Protein AF-A0A522P946-F1 (afdb_monomer)

pLDDT: mean 88.85, std 13.48, range [39.72, 98.56]

Radius of gyration: 15.13 Å; Cα contacts (8 Å, |Δi|>4): 184; chains: 1; bounding box: 32×26×41 Å

Structure (mmCIF, N/CA/C/O backbone):
data_AF-A0A522P946-F1
#
_entry.id   AF-A0A522P946-F1
#
loop_
_atom_site.group_PDB
_atom_site.id
_atom_site.type_symbol
_atom_site.label_atom_id
_atom_site.label_alt_id
_atom_site.label_comp_id
_atom_site.label_asym_id
_atom_site.label_entity_id
_atom_site.label_seq_id
_atom_site.pdbx_PDB_ins_code
_atom_site.Cartn_x
_atom_site.Cartn_y
_atom_site.Cartn_z
_atom_site.occupancy
_atom_site.B_iso_or_equiv
_atom_site.auth_seq_id
_atom_site.auth_comp_id
_atom_site.auth_asym_id
_atom_site.auth_atom_id
_atom_site.pdbx_PDB_model_num
ATOM 1 N N . MET A 1 1 ? -12.924 -12.651 15.717 1.00 66.25 1 MET A N 1
ATOM 2 C CA . MET A 1 1 ? -12.200 -12.292 14.481 1.00 66.25 1 MET A CA 1
ATOM 3 C C . MET A 1 1 ? -12.988 -11.152 13.874 1.00 66.25 1 MET A C 1
ATOM 5 O O . MET A 1 1 ? -14.198 -11.288 13.836 1.00 66.25 1 MET A O 1
ATOM 9 N N . VAL A 1 2 ? -12.354 -10.025 13.554 1.00 84.00 2 VAL A N 1
ATOM 10 C CA . VAL A 1 2 ? -13.057 -8.901 12.913 1.00 84.00 2 VAL A CA 1
ATOM 11 C C . VAL A 1 2 ? -13.194 -9.236 11.434 1.00 84.00 2 VAL A C 1
ATOM 13 O O . VAL A 1 2 ? -12.193 -9.600 10.813 1.00 84.00 2 VAL A O 1
ATOM 16 N N . GLU A 1 3 ? -14.405 -9.158 10.893 1.00 94.81 3 GLU A N 1
ATOM 17 C CA . GLU A 1 3 ? -14.654 -9.351 9.466 1.00 94.81 3 GLU A CA 1
ATOM 18 C C . GLU A 1 3 ? -14.599 -8.001 8.736 1.00 94.81 3 GLU A C 1
ATOM 20 O O . GLU A 1 3 ? -14.987 -6.963 9.272 1.00 94.81 3 GLU A O 1
ATOM 25 N N . ILE A 1 4 ? -14.042 -7.993 7.522 1.00 96.44 4 ILE A N 1
ATOM 26 C CA . ILE A 1 4 ? -13.887 -6.776 6.718 1.00 96.44 4 ILE A CA 1
ATOM 27 C C . ILE A 1 4 ? -15.060 -6.686 5.746 1.00 96.44 4 ILE A C 1
ATOM 29 O O . ILE A 1 4 ? -15.184 -7.520 4.852 1.00 96.44 4 ILE A O 1
ATOM 33 N N . ALA A 1 5 ? -15.879 -5.646 5.883 1.00 97.50 5 ALA A N 1
ATOM 34 C CA . ALA A 1 5 ? -17.023 -5.395 5.014 1.00 97.50 5 ALA A CA 1
ATOM 35 C C . ALA A 1 5 ? -16.634 -4.632 3.735 1.00 97.50 5 ALA A C 1
ATOM 37 O O . ALA A 1 5 ? -17.156 -4.915 2.658 1.00 97.50 5 ALA A O 1
ATOM 38 N N . ALA A 1 6 ? -15.719 -3.661 3.831 1.00 97.56 6 ALA A N 1
ATOM 39 C CA . ALA A 1 6 ? -15.264 -2.884 2.677 1.00 97.56 6 ALA A CA 1
ATOM 40 C C . ALA A 1 6 ? -13.832 -2.367 2.843 1.00 97.56 6 ALA A C 1
ATOM 42 O O . ALA A 1 6 ? -13.386 -2.062 3.948 1.00 97.56 6 ALA A O 1
ATOM 43 N N . VAL A 1 7 ? -13.130 -2.203 1.719 1.00 97.25 7 VAL A N 1
ATOM 44 C CA . VAL A 1 7 ? -11.810 -1.563 1.658 1.00 97.25 7 VAL A CA 1
ATOM 45 C C . VAL A 1 7 ? -11.796 -0.552 0.519 1.00 97.25 7 VAL A C 1
ATOM 47 O O . VAL A 1 7 ? -12.048 -0.904 -0.6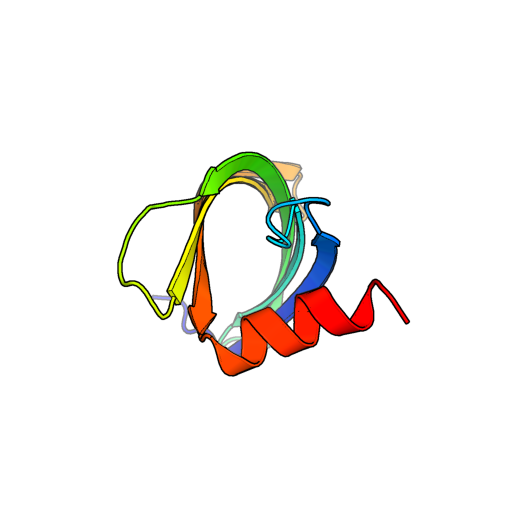33 1.00 97.25 7 VAL A O 1
ATOM 50 N N . ARG A 1 8 ? -11.447 0.699 0.821 1.00 97.69 8 ARG A N 1
ATOM 51 C CA . ARG A 1 8 ? -11.119 1.723 -0.173 1.00 97.69 8 ARG A CA 1
ATOM 52 C C . ARG A 1 8 ? -9.635 2.041 -0.091 1.00 97.69 8 ARG A C 1
ATOM 54 O O . ARG A 1 8 ? -9.116 2.357 0.976 1.00 97.69 8 ARG A O 1
ATOM 61 N N . ARG A 1 9 ? -8.963 1.997 -1.240 1.00 96.25 9 ARG A N 1
ATOM 62 C CA . ARG A 1 9 ? -7.558 2.381 -1.393 1.00 96.25 9 ARG A CA 1
ATOM 63 C C . ARG A 1 9 ? -7.462 3.660 -2.210 1.00 96.25 9 ARG A C 1
ATOM 65 O O . ARG A 1 9 ? -8.078 3.763 -3.268 1.00 96.25 9 ARG A O 1
ATOM 72 N N . ASN A 1 10 ? -6.653 4.599 -1.742 1.00 97.50 10 ASN A N 1
ATOM 73 C CA . ASN A 1 10 ? -6.317 5.823 -2.456 1.00 97.50 10 ASN A CA 1
ATOM 74 C C . ASN A 1 10 ? -4.797 5.915 -2.615 1.00 97.50 10 ASN A C 1
ATOM 76 O O . ASN A 1 10 ? -4.084 6.022 -1.620 1.00 97.50 10 ASN A O 1
ATOM 80 N N . VAL A 1 11 ? -4.288 5.850 -3.846 1.00 96.50 11 VAL A N 1
ATOM 81 C CA . VAL A 1 11 ? -2.848 5.999 -4.103 1.00 96.50 11 VAL A CA 1
ATOM 82 C C . VAL A 1 11 ? -2.547 7.465 -4.368 1.00 96.50 11 VAL A C 1
ATOM 84 O O . VAL A 1 11 ? -3.060 8.045 -5.320 1.00 96.50 11 VAL A O 1
ATOM 87 N N . LEU A 1 12 ? -1.706 8.046 -3.518 1.00 97.50 12 LEU A N 1
ATOM 88 C CA . LEU A 1 12 ? -1.332 9.456 -3.566 1.00 97.50 12 LEU A CA 1
ATOM 89 C C . LEU A 1 12 ? -0.110 9.693 -4.452 1.00 97.50 12 LEU A C 1
ATOM 91 O O . LEU A 1 12 ? 0.010 10.741 -5.077 1.00 97.50 12 LEU A O 1
ATOM 95 N N . GLU A 1 13 ? 0.816 8.735 -4.479 1.00 96.56 13 GLU A N 1
ATOM 96 C CA . GLU A 1 13 ? 2.080 8.871 -5.194 1.00 96.56 13 GLU A CA 1
ATOM 97 C C . GLU A 1 13 ? 2.579 7.505 -5.677 1.00 96.56 13 GLU A C 1
ATOM 99 O O . GLU A 1 13 ? 2.494 6.507 -4.953 1.00 96.56 13 GLU A O 1
ATOM 104 N N . TYR A 1 14 ? 3.131 7.477 -6.892 1.00 93.75 14 TYR A N 1
ATOM 105 C CA . TYR A 1 14 ? 3.724 6.295 -7.514 1.00 93.75 14 TYR A CA 1
ATOM 106 C C . TYR A 1 14 ? 5.226 6.487 -7.722 1.00 93.75 14 TYR A C 1
ATOM 108 O O . TYR A 1 14 ? 5.666 7.561 -8.129 1.00 93.75 14 TYR A O 1
ATOM 116 N N . HIS A 1 15 ? 5.998 5.416 -7.547 1.00 92.25 15 HIS A N 1
ATOM 117 C CA . HIS A 1 15 ? 7.416 5.379 -7.873 1.00 92.25 15 HIS A CA 1
ATOM 118 C C . HIS A 1 15 ? 7.626 5.753 -9.354 1.00 92.25 15 HIS A C 1
ATOM 120 O O . HIS A 1 15 ? 6.972 5.165 -10.221 1.00 92.25 15 HIS A O 1
ATOM 126 N N . PRO A 1 16 ? 8.562 6.659 -9.690 1.00 88.19 16 PRO A N 1
ATOM 127 C CA . PRO A 1 16 ? 8.705 7.179 -11.053 1.00 88.19 16 PRO A CA 1
ATOM 128 C C . PRO A 1 16 ? 9.073 6.099 -12.079 1.00 88.19 16 PRO A C 1
ATOM 130 O O . PRO A 1 16 ? 8.537 6.090 -13.180 1.00 88.19 16 PRO A O 1
ATOM 133 N N . VAL A 1 17 ? 9.948 5.159 -11.699 1.00 87.44 17 VAL A N 1
ATOM 134 C CA . VAL A 1 17 ? 10.408 4.067 -12.580 1.00 87.44 17 VAL A CA 1
ATOM 135 C C . VAL A 1 17 ? 9.516 2.823 -12.498 1.00 87.44 17 VAL A C 1
ATOM 137 O O . VAL A 1 17 ? 9.007 2.341 -13.507 1.00 87.44 17 VAL A O 1
ATOM 140 N N . LEU A 1 18 ? 9.324 2.289 -11.289 1.00 88.19 18 LEU A N 1
ATOM 141 C CA . LEU A 1 18 ? 8.612 1.029 -11.065 1.00 88.19 18 LEU A CA 1
ATOM 142 C C . LEU A 1 18 ? 7.087 1.159 -11.148 1.00 88.19 18 LEU A C 1
ATOM 144 O O . LEU A 1 18 ? 6.404 0.152 -11.273 1.00 88.19 18 LEU A O 1
ATOM 148 N N . ASN A 1 19 ? 6.553 2.383 -11.081 1.00 87.00 19 ASN A N 1
ATOM 149 C CA . ASN A 1 19 ? 5.118 2.663 -11.062 1.00 87.00 19 ASN A CA 1
ATOM 150 C C . ASN A 1 19 ? 4.337 1.922 -9.955 1.00 87.00 19 ASN A C 1
ATOM 152 O O . ASN A 1 19 ? 3.132 1.726 -10.071 1.00 87.00 19 ASN A O 1
ATOM 156 N N . SER A 1 20 ? 5.030 1.541 -8.882 1.00 91.50 20 SER A N 1
ATOM 157 C CA . SER A 1 20 ? 4.466 0.978 -7.652 1.00 91.50 20 SER A CA 1
ATOM 158 C C . SER A 1 20 ? 4.017 2.099 -6.712 1.00 91.50 20 SER A C 1
ATOM 160 O O . SER A 1 20 ? 4.589 3.190 -6.744 1.00 91.50 20 SER A O 1
ATOM 162 N N . ALA A 1 21 ? 2.988 1.878 -5.897 1.00 94.25 21 ALA A N 1
ATOM 163 C CA . ALA A 1 21 ? 2.521 2.879 -4.944 1.00 94.25 21 ALA A CA 1
ATOM 164 C C . ALA A 1 21 ? 3.542 3.118 -3.824 1.00 94.25 21 ALA A C 1
ATOM 166 O O . ALA A 1 21 ? 3.928 2.195 -3.110 1.00 94.25 21 ALA A O 1
ATOM 167 N N . ILE A 1 22 ? 3.934 4.380 -3.639 1.00 96.75 22 ILE A N 1
ATOM 168 C CA . ILE A 1 22 ? 4.891 4.789 -2.598 1.00 96.75 22 ILE A CA 1
ATOM 169 C C . ILE A 1 22 ? 4.242 5.588 -1.476 1.00 96.75 22 ILE A C 1
ATOM 171 O O . ILE A 1 22 ? 4.744 5.574 -0.354 1.00 96.75 22 ILE A O 1
ATOM 175 N N . ARG A 1 23 ? 3.108 6.243 -1.742 1.00 97.94 23 ARG A N 1
ATOM 176 C CA . ARG A 1 23 ? 2.252 6.836 -0.709 1.00 97.94 23 ARG A CA 1
ATOM 177 C C . ARG A 1 23 ? 0.804 6.507 -0.991 1.00 97.94 23 ARG A C 1
ATOM 179 O O . ARG A 1 23 ? 0.329 6.691 -2.111 1.00 97.94 23 ARG A O 1
ATOM 186 N N . GLN A 1 24 ? 0.104 6.031 0.027 1.00 97.62 24 GLN A N 1
ATOM 187 C CA . GLN A 1 24 ? -1.269 5.568 -0.111 1.00 97.62 24 GLN A CA 1
ATOM 188 C C . GLN A 1 24 ? -2.039 5.665 1.202 1.00 97.62 24 GLN A C 1
ATOM 190 O O . GLN A 1 24 ? -1.457 5.697 2.284 1.00 97.62 24 GLN A O 1
ATOM 195 N N . GLU A 1 25 ? -3.357 5.696 1.089 1.00 98.19 25 GLU A N 1
ATOM 196 C CA . GLU A 1 25 ? -4.289 5.692 2.208 1.00 98.19 25 GLU A CA 1
ATOM 197 C C . GLU A 1 25 ? -5.265 4.528 2.057 1.00 98.19 25 GLU A C 1
ATOM 199 O O . GLU A 1 25 ? -5.680 4.190 0.942 1.00 98.19 25 GLU A O 1
ATOM 204 N N . LEU A 1 26 ? -5.624 3.923 3.186 1.00 97.38 26 LEU A N 1
ATOM 205 C CA . LEU A 1 26 ? -6.642 2.885 3.271 1.00 97.38 26 LEU A CA 1
ATOM 206 C C . LEU A 1 26 ? -7.765 3.347 4.188 1.00 97.38 26 LEU A C 1
ATOM 208 O O . LEU A 1 26 ? -7.511 3.877 5.269 1.00 97.38 26 LEU A O 1
ATOM 212 N N . GLU A 1 27 ? -8.993 3.078 3.769 1.00 98.19 27 GLU A N 1
ATOM 213 C CA . GLU A 1 27 ? -10.181 3.124 4.612 1.00 98.19 27 GLU A CA 1
ATOM 214 C C . GLU A 1 27 ? -10.791 1.729 4.626 1.00 98.19 27 GLU A C 1
ATOM 216 O O . GLU A 1 27 ? -11.136 1.185 3.576 1.00 98.19 27 GLU A O 1
ATOM 221 N N . ILE A 1 28 ? -10.880 1.137 5.811 1.00 97.62 28 ILE A N 1
ATOM 222 C CA . ILE A 1 28 ? -11.373 -0.223 6.011 1.00 97.62 28 ILE A CA 1
ATOM 223 C C . ILE A 1 28 ? -12.617 -0.137 6.882 1.00 97.62 28 ILE A C 1
ATOM 225 O O . ILE A 1 28 ? -12.546 0.384 7.992 1.00 97.62 28 ILE A O 1
ATOM 229 N N . VAL A 1 29 ? -13.744 -0.632 6.384 1.00 98.19 29 VAL A N 1
ATOM 230 C CA . VAL A 1 29 ? -14.991 -0.749 7.145 1.00 98.19 29 VAL A CA 1
ATOM 231 C C . VAL A 1 29 ? -15.112 -2.187 7.620 1.00 98.19 29 VAL A C 1
ATOM 233 O O . VAL A 1 29 ? -15.027 -3.108 6.804 1.00 98.19 29 VAL A O 1
ATOM 236 N N . ASP A 1 30 ? -15.278 -2.381 8.924 1.00 97.25 30 ASP A N 1
ATOM 237 C CA . ASP A 1 30 ? -15.537 -3.700 9.503 1.00 97.25 30 ASP A CA 1
ATOM 238 C C . ASP A 1 30 ? -17.034 -4.056 9.525 1.00 97.25 30 ASP A C 1
ATOM 240 O O . ASP A 1 30 ? -17.898 -3.247 9.179 1.00 97.25 30 ASP A O 1
ATOM 244 N N . ASP A 1 31 ? -17.338 -5.287 9.919 1.00 97.25 31 ASP A N 1
ATOM 245 C CA . ASP A 1 31 ? -18.691 -5.826 10.102 1.00 97.25 31 ASP A CA 1
ATOM 246 C C . ASP A 1 31 ? -19.553 -5.071 11.128 1.00 97.25 31 ASP A C 1
ATOM 248 O O . ASP A 1 31 ? -20.782 -5.131 11.066 1.00 97.25 31 ASP A O 1
ATOM 252 N N . THR A 1 32 ? -18.940 -4.305 12.032 1.00 96.50 32 THR A N 1
ATOM 253 C CA . THR A 1 32 ? -19.647 -3.428 12.979 1.00 96.50 32 THR A CA 1
ATOM 254 C C . THR A 1 32 ? -19.975 -2.050 12.395 1.00 96.50 32 THR A C 1
ATOM 256 O O . THR A 1 32 ? -20.659 -1.248 13.034 1.00 96.50 32 THR A O 1
ATOM 259 N N . GLY A 1 33 ? -19.492 -1.757 11.184 1.00 96.38 33 GLY A N 1
ATOM 260 C CA . GLY A 1 33 ? -19.621 -0.459 10.524 1.00 96.38 33 GLY A CA 1
ATOM 261 C C . GLY A 1 33 ? -18.565 0.564 10.953 1.00 96.38 33 GLY A C 1
ATOM 262 O O . GLY A 1 33 ? -18.613 1.718 10.518 1.00 96.38 33 GLY A O 1
ATOM 263 N N . ARG A 1 34 ? -17.586 0.181 11.782 1.00 96.38 34 ARG A N 1
ATOM 264 C CA . ARG A 1 34 ? -16.493 1.074 12.171 1.00 96.38 34 ARG A CA 1
ATOM 265 C C . ARG A 1 34 ? -15.514 1.217 11.009 1.00 96.38 34 ARG A C 1
ATOM 267 O O . ARG A 1 34 ? -15.091 0.244 10.394 1.00 96.38 34 ARG A O 1
ATOM 274 N N . THR A 1 35 ? -15.125 2.463 10.739 1.00 97.56 35 THR A N 1
ATOM 275 C CA . THR A 1 35 ? -14.086 2.788 9.755 1.00 97.56 35 THR A CA 1
ATOM 27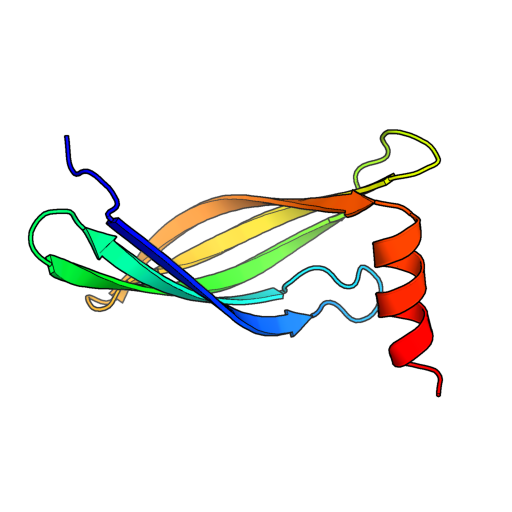6 C C . THR A 1 35 ? -12.731 2.911 10.443 1.00 97.56 35 THR A C 1
ATOM 278 O O . THR A 1 35 ? -12.603 3.640 11.425 1.00 97.56 35 THR A O 1
ATOM 281 N N . HIS A 1 36 ? -11.724 2.234 9.902 1.00 96.25 36 HIS A N 1
ATOM 282 C CA . HIS A 1 36 ? -10.322 2.326 10.301 1.00 96.25 36 HIS A CA 1
ATOM 283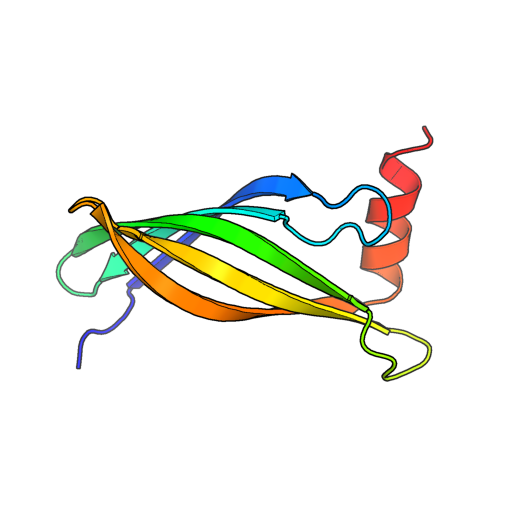 C C . HIS A 1 36 ? -9.529 2.965 9.166 1.00 96.25 36 HIS A C 1
ATOM 285 O O . HIS A 1 36 ? -9.635 2.518 8.019 1.00 96.25 36 HIS A O 1
ATOM 291 N N . ARG A 1 37 ? -8.732 3.995 9.469 1.00 98.00 37 ARG A N 1
ATOM 292 C CA . ARG A 1 37 ? -7.892 4.660 8.462 1.00 98.00 37 ARG A CA 1
ATOM 293 C C . ARG A 1 37 ? -6.413 4.408 8.679 1.00 98.00 37 ARG A C 1
ATOM 295 O O . ARG A 1 37 ? -5.920 4.475 9.804 1.00 98.00 37 ARG A O 1
ATOM 302 N N . PHE A 1 38 ? -5.702 4.198 7.575 1.00 97.94 38 PHE A N 1
ATOM 303 C CA . PHE A 1 38 ? -4.258 3.999 7.580 1.00 97.94 38 PHE A CA 1
ATOM 304 C C . PHE A 1 38 ? -3.573 4.849 6.519 1.00 97.94 38 PHE A C 1
ATOM 306 O O . PHE A 1 38 ? -4.039 4.936 5.384 1.00 97.94 38 PHE A O 1
ATOM 313 N N . LYS A 1 39 ? -2.427 5.427 6.880 1.00 98.50 39 LYS A N 1
ATOM 314 C CA . LYS A 1 39 ? -1.508 6.111 5.964 1.00 98.50 39 LYS A CA 1
ATOM 315 C C . LYS A 1 39 ? -0.278 5.242 5.758 1.00 98.50 39 LYS A C 1
ATOM 317 O O . LYS A 1 39 ? 0.411 4.915 6.722 1.00 98.50 39 LYS A O 1
ATOM 322 N N . GLY A 1 40 ? -0.017 4.874 4.513 1.00 97.81 40 GLY A N 1
ATOM 323 C CA . GLY A 1 40 ? 1.105 4.045 4.099 1.00 97.81 40 GLY A CA 1
ATOM 324 C C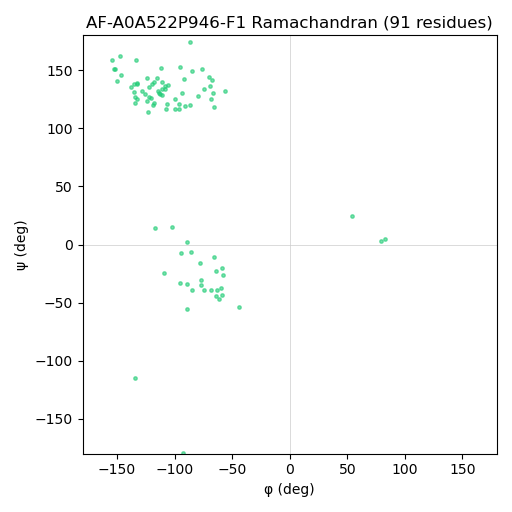 . GLY A 1 40 ? 2.157 4.848 3.351 1.00 97.81 40 GLY A C 1
ATOM 325 O O . GLY A 1 40 ? 1.833 5.646 2.469 1.00 97.81 40 GLY A O 1
ATOM 326 N N . GLN A 1 41 ? 3.422 4.599 3.678 1.00 98.25 41 GLN A N 1
ATOM 327 C CA . GLN A 1 41 ? 4.570 5.106 2.935 1.00 98.25 41 GLN A CA 1
ATOM 328 C C . GLN A 1 41 ? 5.593 3.992 2.717 1.00 98.25 41 GLN A C 1
ATOM 330 O O . GLN A 1 41 ? 6.039 3.369 3.683 1.00 98.25 41 GLN A O 1
ATOM 335 N N . ALA A 1 42 ? 5.995 3.779 1.467 1.00 97.62 42 ALA A N 1
ATOM 336 C CA . ALA A 1 42 ? 7.089 2.884 1.130 1.00 97.62 42 ALA A CA 1
ATOM 337 C C . ALA A 1 42 ? 8.418 3.445 1.661 1.00 97.62 42 ALA A C 1
ATOM 339 O O . ALA A 1 42 ? 8.748 4.610 1.438 1.00 97.62 42 ALA A O 1
ATOM 340 N N . LEU A 1 43 ? 9.180 2.606 2.358 1.00 97.50 43 LEU A N 1
ATOM 341 C CA . LEU A 1 43 ? 10.549 2.887 2.805 1.00 97.50 43 LEU A CA 1
ATOM 342 C C . LEU A 1 43 ? 11.579 2.340 1.819 1.00 97.50 43 LEU A C 1
ATOM 344 O O . LEU A 1 43 ? 12.645 2.918 1.633 1.00 97.50 43 LEU A O 1
ATOM 348 N N . SER A 1 44 ? 11.247 1.217 1.193 1.00 95.94 44 SER A N 1
ATOM 349 C CA . SER A 1 44 ? 12.030 0.572 0.151 1.00 95.94 44 SER A CA 1
ATOM 350 C C . SER A 1 44 ? 11.082 -0.095 -0.834 1.00 95.94 44 SER A C 1
ATOM 352 O O . SER A 1 44 ? 10.016 -0.573 -0.446 1.00 95.94 44 SER A O 1
ATOM 354 N N . VAL A 1 45 ? 11.466 -0.110 -2.108 1.00 95.75 45 VAL A N 1
ATOM 355 C CA . VAL A 1 45 ? 10.729 -0.774 -3.188 1.00 95.75 45 VAL A CA 1
ATOM 356 C C . VAL A 1 45 ? 11.745 -1.473 -4.076 1.00 95.75 45 VAL A C 1
ATOM 358 O O . VAL A 1 45 ? 12.773 -0.884 -4.412 1.00 95.75 45 VAL A O 1
ATOM 361 N N . ALA A 1 46 ? 11.461 -2.710 -4.464 1.00 94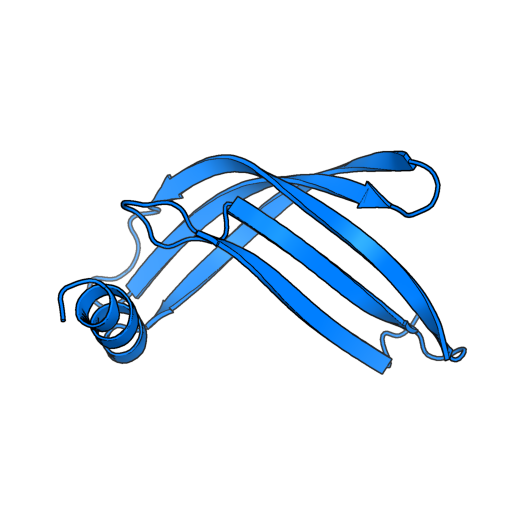.50 46 ALA A N 1
ATOM 362 C CA . ALA A 1 46 ? 12.294 -3.478 -5.373 1.00 94.50 46 ALA A CA 1
ATOM 363 C C . ALA A 1 46 ? 11.430 -4.187 -6.428 1.00 94.50 46 ALA A C 1
ATOM 365 O O . ALA A 1 46 ? 10.377 -4.735 -6.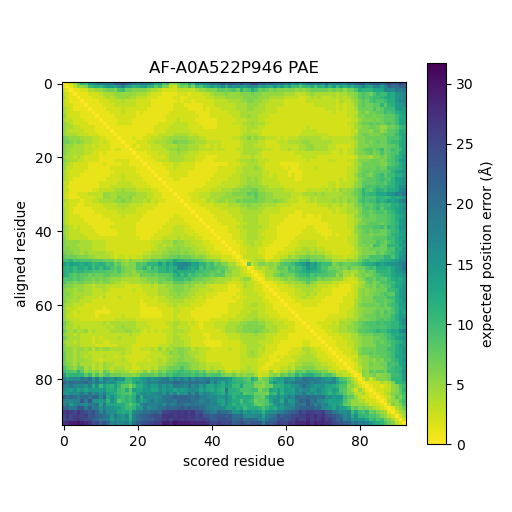090 1.00 94.50 46 ALA A O 1
ATOM 366 N N . PRO A 1 47 ? 11.856 -4.209 -7.705 1.00 92.12 47 PRO A N 1
ATOM 367 C CA . PRO A 1 47 ? 11.280 -5.127 -8.671 1.00 92.12 47 PRO A CA 1
ATOM 368 C C . PRO A 1 47 ? 11.699 -6.555 -8.314 1.00 92.12 47 PRO A C 1
ATOM 370 O O . PRO A 1 47 ? 12.863 -6.817 -8.012 1.00 92.12 47 PRO A O 1
ATOM 373 N N . ILE A 1 48 ? 10.756 -7.484 -8.385 1.00 90.81 48 ILE A N 1
ATOM 374 C CA . ILE A 1 48 ? 11.007 -8.905 -8.192 1.00 90.81 48 ILE A CA 1
ATOM 375 C C . ILE A 1 48 ? 10.908 -9.591 -9.548 1.00 90.81 48 ILE A C 1
ATOM 377 O O . ILE A 1 48 ? 9.854 -9.627 -10.190 1.00 90.81 48 ILE A O 1
ATOM 381 N N . HIS A 1 49 ? 12.028 -10.150 -9.990 1.00 82.56 49 HIS A N 1
ATOM 382 C CA . HIS A 1 49 ? 12.068 -10.937 -11.212 1.00 82.56 49 HIS A CA 1
ATOM 383 C C . HIS A 1 49 ? 11.235 -12.206 -11.024 1.00 82.56 49 HIS A C 1
ATOM 385 O O . HIS A 1 49 ? 11.500 -13.014 -10.139 1.00 82.56 49 HIS A O 1
ATOM 391 N N . SER A 1 50 ? 10.195 -12.342 -11.839 1.00 81.44 50 SER A N 1
ATOM 392 C CA . SER A 1 50 ? 9.218 -13.428 -11.761 1.00 81.44 50 SER A CA 1
ATOM 393 C C . SER A 1 50 ? 8.966 -13.986 -13.165 1.00 81.44 50 SER A C 1
ATOM 395 O O . SER A 1 50 ? 9.902 -14.521 -13.756 1.00 81.44 50 SER A O 1
ATOM 397 N N . TRP A 1 51 ? 7.763 -13.864 -13.734 1.00 80.94 51 TRP A N 1
ATOM 398 C CA . TRP A 1 51 ? 7.475 -14.342 -15.096 1.00 80.94 51 TRP A CA 1
ATOM 399 C C . TRP A 1 51 ? 7.609 -13.232 -16.150 1.00 80.94 51 TRP A C 1
ATOM 401 O O . TRP A 1 51 ? 7.392 -12.064 -15.830 1.00 80.94 51 TRP A O 1
ATOM 411 N N . PRO A 1 52 ? 7.921 -13.568 -17.420 1.00 76.00 52 PRO A N 1
ATOM 412 C CA . PRO A 1 52 ? 8.184 -12.575 -18.470 1.00 76.00 52 PRO A CA 1
ATOM 413 C C . PRO A 1 52 ? 7.039 -11.589 -18.737 1.00 76.00 52 PRO A C 1
ATOM 415 O O . PRO A 1 52 ? 7.274 -10.490 -19.220 1.00 76.00 52 PRO A O 1
ATOM 418 N N . ASN A 1 53 ? 5.805 -11.988 -18.444 1.00 81.00 53 ASN A N 1
ATOM 419 C CA . ASN A 1 53 ? 4.578 -11.240 -18.712 1.00 81.00 53 ASN A CA 1
ATOM 420 C C . ASN A 1 53 ? 4.007 -10.548 -17.464 1.00 81.00 53 ASN A C 1
ATOM 422 O O . ASN A 1 53 ? 2.828 -10.175 -17.448 1.00 81.00 53 ASN A O 1
ATOM 426 N N . ILE A 1 54 ? 4.805 -10.429 -16.398 1.00 84.25 54 ILE A N 1
ATOM 427 C CA . ILE A 1 54 ? 4.364 -9.820 -15.149 1.00 84.25 54 ILE A CA 1
ATOM 428 C C . ILE A 1 54 ? 5.393 -8.814 -14.641 1.00 84.25 54 ILE A C 1
ATOM 430 O O . ILE A 1 54 ? 6.599 -9.054 -14.657 1.00 84.25 54 ILE A O 1
ATOM 434 N N . ALA A 1 55 ? 4.905 -7.680 -14.150 1.00 84.69 55 ALA A N 1
ATOM 435 C CA . ALA A 1 55 ? 5.699 -6.796 -13.315 1.00 84.69 55 ALA A CA 1
ATOM 436 C C . ALA A 1 55 ? 5.315 -7.060 -11.861 1.00 84.69 55 ALA A C 1
ATOM 438 O O . ALA A 1 55 ? 4.167 -6.847 -11.466 1.00 84.69 55 ALA A O 1
ATOM 439 N N . PHE A 1 56 ? 6.279 -7.543 -11.082 1.00 90.38 56 PHE A N 1
ATOM 440 C CA . PHE A 1 56 ? 6.117 -7.774 -9.656 1.00 90.38 56 PHE A CA 1
ATOM 441 C C . PHE A 1 56 ? 7.018 -6.813 -8.890 1.00 90.38 56 PHE A C 1
ATOM 443 O O . PHE A 1 56 ? 8.202 -6.681 -9.201 1.00 90.38 56 PHE A O 1
ATOM 450 N N . THR A 1 57 ? 6.457 -6.120 -7.908 1.00 92.62 57 THR A N 1
ATOM 451 C CA . THR A 1 57 ? 7.200 -5.230 -7.015 1.00 92.62 57 THR A CA 1
ATOM 452 C C . THR A 1 57 ? 6.875 -5.574 -5.576 1.00 92.62 57 THR A C 1
ATOM 454 O O . THR A 1 57 ? 5.701 -5.688 -5.218 1.00 92.62 57 THR A O 1
ATOM 457 N N . ASP A 1 58 ? 7.916 -5.700 -4.760 1.00 94.75 58 ASP A N 1
ATOM 458 C CA . ASP A 1 58 ? 7.795 -5.833 -3.313 1.00 94.75 58 ASP A CA 1
ATOM 459 C C . ASP A 1 58 ? 8.340 -4.572 -2.643 1.00 94.75 58 ASP A C 1
ATOM 461 O O . ASP A 1 58 ? 9.186 -3.855 -3.189 1.00 94.75 58 ASP A O 1
ATOM 465 N N . SER A 1 59 ? 7.822 -4.266 -1.465 1.00 95.69 59 SER A N 1
ATOM 466 C CA . SER A 1 59 ? 8.162 -3.057 -0.736 1.00 95.69 59 SER A CA 1
ATOM 467 C C . SER A 1 59 ? 7.987 -3.246 0.759 1.00 95.69 59 SER A C 1
ATOM 469 O O . SER A 1 59 ? 7.114 -3.988 1.202 1.00 95.69 59 SER A O 1
ATOM 471 N N . VAL A 1 60 ? 8.771 -2.519 1.552 1.00 97.56 60 VAL A N 1
ATOM 472 C CA . VAL A 1 60 ? 8.503 -2.364 2.985 1.00 97.56 60 VAL A CA 1
ATOM 473 C C . VAL A 1 60 ? 7.755 -1.059 3.180 1.00 97.56 60 VAL A C 1
ATOM 475 O O . VAL A 1 60 ? 8.262 0.009 2.837 1.00 97.56 60 VAL A O 1
ATOM 478 N N . HIS A 1 61 ? 6.558 -1.135 3.748 1.00 97.69 61 HIS A N 1
ATOM 479 C CA . HIS A 1 61 ? 5.742 0.027 4.063 1.00 97.69 61 HIS A CA 1
ATOM 480 C C . HIS A 1 61 ? 5.734 0.308 5.561 1.00 97.69 61 HIS A C 1
ATOM 482 O O . HIS A 1 61 ? 5.552 -0.594 6.376 1.00 97.69 61 HIS A O 1
ATOM 488 N N . ARG A 1 62 ? 5.859 1.590 5.909 1.00 98.25 62 ARG A N 1
ATOM 489 C CA . ARG A 1 62 ? 5.452 2.120 7.209 1.00 98.25 62 ARG A CA 1
ATOM 490 C C . ARG A 1 62 ? 3.974 2.483 7.132 1.00 98.25 62 ARG A C 1
ATOM 492 O O . ARG A 1 62 ? 3.608 3.358 6.346 1.00 98.25 62 ARG A O 1
ATOM 499 N N . TRP A 1 63 ? 3.159 1.865 7.975 1.00 98.06 63 TRP A N 1
ATOM 500 C CA . TRP A 1 63 ? 1.742 2.176 8.129 1.00 98.06 63 TRP A CA 1
ATOM 501 C C . TRP A 1 63 ? 1.496 2.867 9.459 1.00 98.06 63 TRP A C 1
ATOM 503 O O . TRP A 1 63 ? 1.985 2.409 10.490 1.00 98.06 63 TRP A O 1
ATOM 513 N N . GLN A 1 64 ? 0.725 3.947 9.430 1.00 98.56 64 GLN A N 1
ATOM 514 C CA . GLN A 1 64 ? 0.293 4.671 10.616 1.00 98.56 64 GLN A CA 1
ATOM 515 C C . GLN A 1 64 ? -1.232 4.720 10.677 1.00 98.56 64 GLN A C 1
ATOM 517 O O . GLN A 1 64 ? -1.874 4.981 9.659 1.00 98.56 64 GLN A O 1
ATOM 522 N N . ASP A 1 65 ? -1.796 4.474 11.856 1.00 97.75 65 ASP A N 1
ATOM 523 C CA . ASP A 1 65 ? -3.235 4.577 12.098 1.00 97.75 65 ASP A CA 1
ATOM 524 C C . ASP A 1 65 ? -3.658 5.962 12.625 1.00 97.75 65 ASP A C 1
ATOM 526 O O . ASP A 1 65 ? -2.839 6.861 12.826 1.00 97.75 65 ASP A O 1
ATOM 530 N N . GLU A 1 66 ? -4.956 6.134 12.882 1.00 96.38 66 GLU A N 1
ATOM 531 C CA . GLU A 1 66 ? -5.533 7.386 13.400 1.00 96.38 66 GLU A CA 1
ATOM 532 C C . GLU A 1 66 ? -5.038 7.762 14.808 1.00 96.38 66 GLU A C 1
ATOM 534 O O . GLU A 1 66 ? -5.056 8.936 15.167 1.00 96.38 66 GLU A O 1
ATOM 539 N N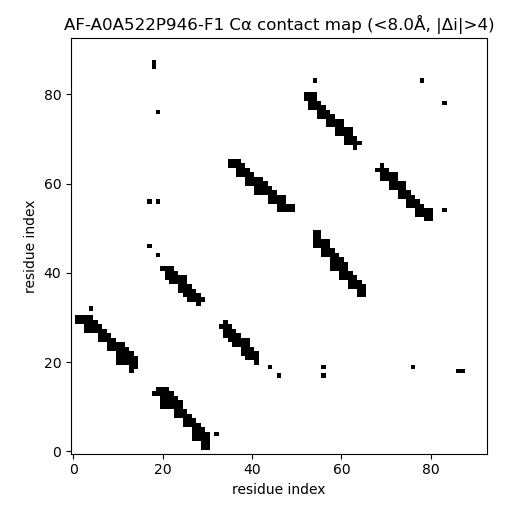 . ALA A 1 67 ? -4.558 6.792 15.592 1.00 96.88 67 ALA A N 1
ATOM 540 C CA . ALA A 1 67 ? -3.979 7.020 16.916 1.00 96.88 67 ALA A CA 1
ATOM 541 C C . ALA A 1 67 ? -2.462 7.296 16.864 1.00 96.88 67 ALA A C 1
ATOM 543 O O . ALA A 1 67 ? -1.826 7.447 17.907 1.00 96.88 67 ALA A O 1
ATOM 544 N N . GLY A 1 68 ? -1.863 7.339 15.669 1.00 96.69 68 GLY A N 1
ATOM 545 C CA . GLY A 1 68 ? -0.429 7.545 15.469 1.00 96.69 68 GLY A CA 1
ATOM 546 C C . GLY A 1 68 ? 0.429 6.295 15.688 1.00 96.69 68 GLY A C 1
ATOM 547 O O . GLY A 1 68 ? 1.657 6.368 15.567 1.00 96.69 68 GLY A O 1
ATOM 548 N N . ARG A 1 69 ? -0.181 5.136 15.967 1.00 97.94 69 ARG A N 1
ATOM 549 C CA . ARG A 1 69 ? 0.525 3.859 16.120 1.00 97.94 69 ARG A CA 1
ATOM 550 C C . ARG A 1 69 ? 1.100 3.443 14.777 1.00 97.94 69 ARG A C 1
ATOM 552 O O . ARG A 1 69 ? 0.469 3.629 13.740 1.00 97.94 69 ARG A O 1
ATOM 559 N N . THR A 1 70 ? 2.302 2.878 14.808 1.00 98.12 70 THR A N 1
ATOM 560 C CA . THR A 1 70 ? 3.050 2.523 13.601 1.00 98.12 70 THR A CA 1
ATOM 561 C C . THR A 1 70 ? 3.290 1.023 13.530 1.00 98.12 70 THR A C 1
ATOM 563 O O . THR A 1 7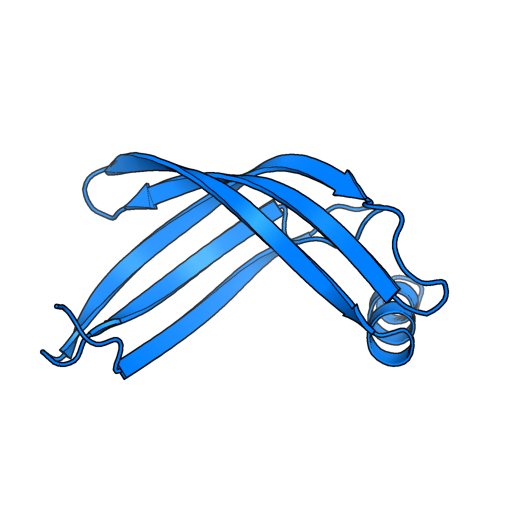0 ? 3.628 0.397 14.531 1.00 98.12 70 THR A O 1
ATOM 566 N N . THR A 1 71 ? 3.159 0.465 12.331 1.00 97.56 71 THR A N 1
ATOM 567 C CA . THR A 1 71 ? 3.611 -0.886 12.002 1.00 97.56 71 THR A CA 1
ATOM 568 C C . THR A 1 71 ? 4.381 -0.876 10.687 1.00 97.56 71 THR A C 1
ATOM 570 O O . THR A 1 71 ? 4.238 0.041 9.874 1.00 97.56 71 THR A O 1
ATOM 573 N N . TYR A 1 72 ? 5.206 -1.898 10.486 1.00 97.62 72 TYR A N 1
ATOM 574 C CA . TYR A 1 72 ? 5.972 -2.097 9.267 1.00 97.62 72 TYR A CA 1
ATOM 575 C C . TYR A 1 72 ? 5.613 -3.459 8.694 1.00 97.62 72 TYR A C 1
ATOM 577 O O . TYR A 1 72 ? 5.676 -4.464 9.401 1.00 97.62 72 TYR A O 1
ATOM 585 N N . CYS A 1 73 ? 5.228 -3.501 7.425 1.00 96.00 73 CYS A N 1
ATOM 586 C CA . CYS A 1 73 ? 4.936 -4.760 6.754 1.00 96.00 73 CYS A CA 1
ATOM 587 C C . CYS A 1 73 ? 5.301 -4.700 5.277 1.00 96.00 73 CYS A C 1
ATOM 589 O O . CYS A 1 73 ? 5.493 -3.622 4.703 1.00 96.00 73 CYS A O 1
ATOM 591 N N . THR A 1 74 ? 5.418 -5.880 4.678 1.00 94.94 74 THR A N 1
ATOM 592 C CA . THR A 1 74 ? 5.591 -6.004 3.239 1.00 94.94 74 THR A CA 1
ATOM 593 C C . THR A 1 74 ? 4.307 -5.611 2.517 1.00 94.94 74 THR A C 1
ATOM 595 O O . THR A 1 74 ? 3.195 -5.851 2.992 1.00 94.94 74 THR A O 1
ATOM 598 N N . TYR A 1 75 ? 4.468 -4.986 1.359 1.00 93.19 75 TYR A N 1
ATOM 599 C CA . TYR A 1 75 ? 3.382 -4.651 0.456 1.00 93.19 75 TYR A CA 1
ATOM 600 C C . TYR A 1 75 ? 3.788 -5.022 -0.965 1.00 93.19 75 TYR A C 1
ATOM 602 O O . TYR A 1 75 ? 4.794 -4.541 -1.490 1.00 93.19 75 TYR A O 1
ATOM 610 N N . GLN A 1 76 ? 2.979 -5.889 -1.560 1.00 92.69 76 GLN A N 1
ATOM 611 C CA . GLN A 1 76 ? 3.256 -6.544 -2.824 1.00 92.69 76 GLN A CA 1
ATOM 612 C C . GLN A 1 76 ? 2.258 -6.085 -3.880 1.00 92.69 76 GLN A C 1
ATOM 614 O O . GLN A 1 76 ? 1.047 -6.089 -3.656 1.00 92.69 76 GLN A O 1
ATOM 619 N N . GLU A 1 77 ? 2.771 -5.717 -5.048 1.00 90.44 77 GLU A N 1
ATOM 620 C CA . GLU A 1 77 ? 1.955 -5.350 -6.200 1.00 90.44 77 GLU A CA 1
ATOM 621 C C . GLU A 1 77 ? 2.343 -6.187 -7.408 1.00 90.44 77 GLU A C 1
ATOM 623 O O . GLU A 1 77 ? 3.512 -6.262 -7.783 1.00 90.44 77 GLU A O 1
ATOM 628 N N . ILE A 1 78 ? 1.336 -6.776 -8.044 1.00 89.12 78 ILE A N 1
ATOM 629 C CA . ILE A 1 78 ? 1.480 -7.599 -9.238 1.00 89.12 78 ILE A CA 1
ATOM 630 C C . ILE A 1 78 ? 0.651 -6.973 -10.356 1.00 89.12 78 ILE A C 1
ATOM 632 O O . ILE A 1 78 ? -0.540 -6.711 -10.191 1.00 89.12 78 ILE A O 1
ATOM 636 N N . TRP A 1 79 ? 1.296 -6.723 -11.491 1.00 83.06 79 TRP A N 1
ATOM 637 C CA . TRP A 1 79 ? 0.700 -6.067 -12.647 1.00 83.06 79 TRP A CA 1
ATOM 638 C C . TRP A 1 79 ? 0.856 -6.980 -13.858 1.00 83.06 79 TRP A C 1
ATOM 640 O O . TRP A 1 79 ? 1.971 -7.353 -14.225 1.00 83.06 79 TRP A O 1
ATOM 650 N N . TRP A 1 80 ? -0.262 -7.323 -14.496 1.00 78.94 80 TRP A N 1
ATOM 651 C CA . TRP A 1 80 ? -0.254 -8.059 -15.760 1.00 78.94 80 TRP A CA 1
ATOM 652 C C . TRP A 1 80 ? 0.109 -7.154 -16.930 1.00 78.94 80 TRP A C 1
ATOM 654 O O . TRP A 1 80 ? -0.184 -5.957 -16.917 1.00 78.94 80 TRP A O 1
ATOM 664 N N . ASP A 1 81 ? 0.719 -7.756 -17.946 1.00 68.69 81 ASP A N 1
ATOM 665 C CA . ASP A 1 81 ? 1.331 -7.094 -19.098 1.00 68.69 81 ASP A CA 1
ATOM 666 C C . ASP A 1 81 ? 0.486 -5.955 -19.705 1.00 68.69 81 ASP A C 1
ATOM 668 O O . ASP A 1 81 ? 0.907 -4.797 -19.751 1.00 68.69 81 ASP A O 1
ATOM 672 N N . ALA A 1 82 ? -0.775 -6.235 -20.049 1.00 66.44 82 ALA A N 1
ATOM 673 C CA . ALA A 1 82 ? -1.685 -5.239 -20.622 1.00 66.44 82 ALA A CA 1
ATOM 674 C C . ALA A 1 82 ? -1.917 -4.025 -19.698 1.00 66.44 82 ALA A C 1
ATOM 676 O O . ALA A 1 82 ? -1.999 -2.880 -20.152 1.00 66.44 82 ALA A O 1
ATOM 677 N N . TYR A 1 83 ? -1.998 -4.257 -18.385 1.00 63.56 83 TYR A N 1
ATOM 678 C CA . TYR A 1 83 ? -2.178 -3.197 -17.393 1.00 63.56 83 TYR A CA 1
ATOM 679 C C . TYR A 1 83 ? -0.882 -2.402 -17.186 1.00 63.56 83 TYR A C 1
ATOM 681 O O . TYR A 1 83 ? -0.914 -1.172 -17.108 1.00 63.56 83 TYR A O 1
ATOM 689 N N . GLN A 1 84 ? 0.266 -3.085 -17.182 1.00 65.00 84 GLN A N 1
ATOM 690 C CA . GLN A 1 84 ? 1.585 -2.464 -17.099 1.00 65.00 84 GLN A CA 1
ATOM 691 C C . GLN A 1 84 ? 1.841 -1.535 -18.289 1.00 65.00 84 GLN A C 1
ATOM 693 O O . GLN A 1 84 ? 2.299 -0.404 -18.094 1.00 65.00 84 GLN A O 1
ATOM 698 N N . HIS A 1 85 ? 1.554 -1.978 -19.514 1.00 68.62 85 HIS A N 1
ATOM 699 C CA . HIS A 1 85 ? 1.732 -1.165 -20.717 1.00 68.62 85 HIS A CA 1
ATOM 700 C C . HIS A 1 85 ? 0.828 0.067 -20.719 1.00 68.62 85 HIS A C 1
ATOM 702 O O . HIS A 1 85 ? 1.312 1.171 -20.971 1.00 68.62 85 HIS A O 1
ATOM 708 N N . ARG A 1 86 ? -0.450 -0.080 -20.346 1.00 64.94 86 ARG A N 1
ATOM 709 C CA . ARG A 1 86 ? -1.385 1.053 -20.248 1.00 64.94 86 ARG A CA 1
ATOM 710 C C . ARG A 1 86 ? -0.906 2.113 -19.255 1.00 64.94 86 ARG A C 1
ATOM 712 O O . ARG A 1 86 ? -0.954 3.303 -19.546 1.00 64.94 86 ARG A O 1
ATOM 719 N N . MET A 1 87 ? -0.414 1.683 -18.097 1.00 63.97 87 MET A N 1
ATOM 720 C CA . MET A 1 87 ? -0.016 2.594 -17.024 1.00 63.97 87 MET A CA 1
ATOM 721 C C . MET A 1 87 ? 1.333 3.282 -17.278 1.00 63.97 87 MET A C 1
ATOM 723 O O . MET A 1 87 ? 1.508 4.428 -16.871 1.00 63.97 87 MET A O 1
ATOM 727 N N . LYS A 1 88 ? 2.268 2.634 -17.991 1.00 64.81 88 LYS A N 1
ATOM 728 C CA . LYS A 1 88 ? 3.502 3.297 -18.459 1.00 64.81 88 LYS A CA 1
ATOM 729 C C . LYS A 1 88 ? 3.267 4.189 -19.686 1.00 64.81 88 LYS A C 1
ATOM 731 O O . LYS A 1 88 ? 3.900 5.238 -19.797 1.00 64.81 88 LYS A O 1
ATOM 736 N N . GLY A 1 89 ? 2.359 3.797 -20.584 1.00 61.16 89 GLY A N 1
ATOM 737 C CA . GLY A 1 89 ? 2.004 4.558 -21.786 1.00 61.16 89 GLY A CA 1
ATOM 738 C C . GLY A 1 89 ? 1.269 5.865 -21.481 1.00 61.16 89 GLY A C 1
ATOM 739 O O . GLY A 1 89 ? 1.587 6.889 -22.072 1.00 61.16 89 GLY A O 1
ATOM 740 N N . ALA A 1 90 ? 0.371 5.873 -20.489 1.00 57.25 90 ALA A N 1
ATOM 741 C CA . ALA A 1 90 ? -0.381 7.065 -20.078 1.00 57.25 90 ALA A CA 1
ATOM 742 C C . ALA A 1 90 ? 0.477 8.199 -19.471 1.00 57.25 90 ALA A C 1
ATOM 744 O O . ALA A 1 90 ? -0.030 9.296 -19.270 1.00 57.25 90 ALA A O 1
ATOM 745 N N . LYS A 1 91 ? 1.757 7.948 -19.160 1.00 49.44 91 LYS A N 1
ATOM 746 C CA . LYS A 1 91 ? 2.699 8.958 -18.639 1.00 49.44 91 LYS A CA 1
ATOM 747 C C . LYS A 1 91 ? 3.562 9.630 -19.719 1.00 49.44 91 LYS A C 1
ATOM 749 O O . LYS A 1 91 ? 4.295 10.553 -19.389 1.00 49.44 91 LYS A O 1
ATOM 754 N N . HIS A 1 92 ? 3.500 9.164 -20.970 1.00 44.69 92 HIS A N 1
ATOM 755 C CA . HIS A 1 92 ? 4.305 9.675 -22.092 1.00 44.69 92 HIS A CA 1
ATOM 756 C C . HIS A 1 92 ? 3.454 10.289 -23.223 1.00 44.69 92 HIS A C 1
ATOM 758 O O . HIS A 1 92 ? 3.965 10.472 -24.327 1.00 44.69 92 HIS A O 1
ATOM 764 N N . GLY A 1 93 ? 2.170 10.563 -22.967 1.00 39.72 93 GLY A N 1
ATOM 765 C CA . GLY A 1 93 ? 1.242 11.218 -23.897 1.00 39.72 93 GLY A CA 1
ATOM 766 C C . GLY A 1 93 ? 0.850 12.607 -23.427 1.00 39.72 93 GLY A C 1
ATOM 767 O O . GLY A 1 93 ? 0.805 12.803 -22.192 1.00 39.72 93 GLY A O 1
#

Foldseek 3Di:
DWAWPDKDKDQPDADPPLRHGAWIKMWTQTPVRDTWIKIKGFPDKDFDDDDPQKTKMKTWIWIATPVRDTDIDIDIDIDGNVRVCVSVVVVVD

Solvent-accessible surface area (backbone atoms only — not comparable to full-atom values): 5411 Å² total; per-residue (Å²): 133,90,52,79,67,45,78,49,79,46,78,77,39,59,38,90,84,81,63,45,76,36,28,34,38,40,42,36,28,33,73,87,68,53,75,47,52,36,44,36,34,50,78,46,77,45,79,45,93,76,55,97,62,45,52,34,35,42,26,41,26,44,35,30,40,88,87,66,53,74,49,74,47,80,47,77,49,79,36,50,48,74,59,46,52,52,63,60,50,67,74,77,110

Sequence (93 aa):
MVEIAAVRRNVLEYHPVLNSAIRQELEIVDDTGRTHRFKGQALSVAPIHSWPNIAFTDSVHRWQDEAGRTTYCTYQEIWWDAYQHRMKGAKHG

Secondary structure (DSSP, 8-state):
-PPEEEEEEEEEEE-TTT--EEEEEEEEEETTS-EEEEEEEEEEEEEE---TTEEEEEEEEEEEETT--EEEEEEEEEEEHHHHHHHHHTT--

Mean predicted aligned error: 5.83 Å

Nearest PDB structures (foldseek):
  3exz-assembly1_A  TM=3.592E-01  e=1.625E-01  Rhodospirillum rubrum ATCC 11170
  4ffu-assembly1_D  TM=3.574E-01  e=2.771E-01  Sinorhizobi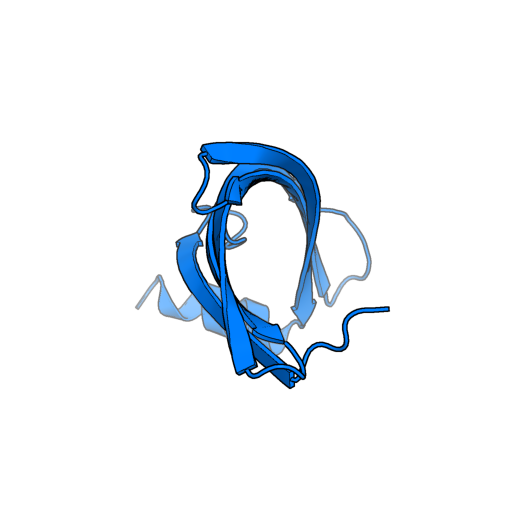um meliloti 1021
  7y1t-assembly1_A  TM=2.727E-01  e=3.796E+00  Homo sapiens
  5m3l-assembly1_M  TM=2.871E-01  e=6.139E+00  Lumbricus terrestris